Protein AF-A0A7C4PEZ4-F1 (afdb_monomer)

Secondary structure (DSSP, 8-state):
-TTTTTS-HHHHHHHHHHHHHHHS-TTHHHHHHHHHHHHHHTHHHHHHHHS---

InterPro domains:
  IPR006027 NusB/RsmB/TIM44 [PF01029] (6-40)
  IPR035926 NusB-like superfamily [G3DSA:1.10.940.10] (1-49)
  IPR035926 NusB-like superfamily [SSF48013] (7-41)

Foldseek 3Di:
DPCVPPDDLVNVLVVCLVVCVVPHPPCRSVVSNVVSVVCVVCVVVCCVVPVDDD

Organism: NCBI:txid229919

Sequence (54 aa):
FAIEKCTPVKVAINEAVELAKIFGSDSTPRFVNGVLGSLADHQAEIENEFGAQP

Structure (mmCIF, N/CA/C/O backbone):
data_AF-A0A7C4PEZ4-F1
#
_entry.id   AF-A0A7C4PEZ4-F1
#
loop_
_atom_site.group_PDB
_atom_site.id
_atom_site.type_symbol
_atom_site.label_atom_id
_atom_site.label_alt_id
_atom_site.label_comp_id
_atom_site.label_asym_id
_atom_site.label_entity_id
_ato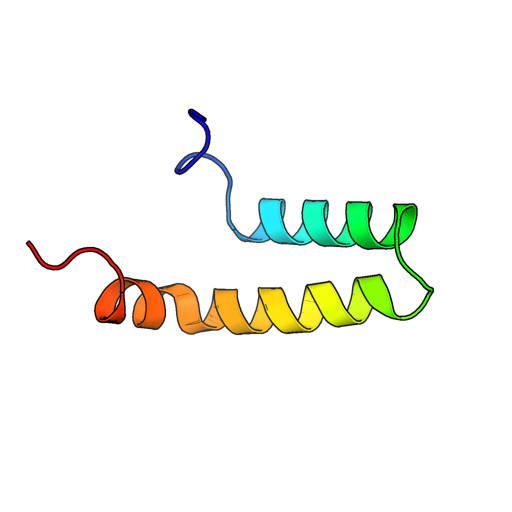m_site.label_seq_id
_atom_site.pdbx_PDB_ins_code
_atom_site.Cartn_x
_atom_site.Cartn_y
_atom_site.Cartn_z
_atom_site.occupancy
_atom_site.B_iso_or_equiv
_atom_site.auth_seq_id
_atom_site.auth_comp_id
_atom_site.auth_asym_id
_atom_site.auth_atom_id
_atom_site.pdbx_PDB_model_num
ATOM 1 N N . PHE A 1 1 ? 0.253 17.600 10.585 1.00 48.06 1 PHE A N 1
ATOM 2 C CA . PHE A 1 1 ? -0.379 16.970 9.410 1.00 48.06 1 PHE A CA 1
ATOM 3 C C . PHE A 1 1 ? -1.819 16.631 9.778 1.00 48.06 1 PHE A C 1
ATOM 5 O O . PHE A 1 1 ? -2.051 15.667 10.482 1.00 48.06 1 PHE A O 1
ATOM 12 N N . ALA A 1 2 ? -2.781 17.481 9.410 1.00 45.84 2 ALA A N 1
ATOM 13 C CA . ALA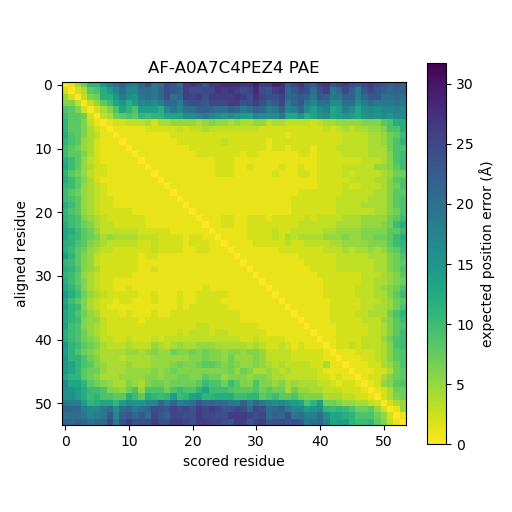 A 1 2 ? -4.153 17.464 9.941 1.00 45.84 2 ALA A CA 1
ATOM 14 C C . ALA A 1 2 ? -5.132 16.542 9.173 1.00 45.84 2 ALA A C 1
ATOM 16 O O . ALA A 1 2 ? -6.331 16.795 9.165 1.00 45.84 2 ALA A O 1
ATOM 17 N N . ILE A 1 3 ? -4.631 15.501 8.497 1.00 57.59 3 ILE A N 1
ATOM 18 C CA . ILE A 1 3 ? -5.439 14.631 7.613 1.00 57.59 3 ILE A CA 1
ATOM 19 C C . ILE A 1 3 ? -5.644 13.226 8.213 1.00 57.59 3 ILE A C 1
ATOM 21 O O . ILE A 1 3 ? -6.363 12.407 7.656 1.00 57.59 3 ILE A O 1
ATOM 25 N N . GLU A 1 4 ? -5.065 12.948 9.381 1.00 58.31 4 GLU A N 1
ATOM 26 C CA . GLU A 1 4 ? -4.900 11.593 9.931 1.00 58.31 4 GLU A CA 1
ATOM 27 C C . GLU A 1 4 ? -6.208 10.803 10.151 1.00 58.31 4 GLU A C 1
ATOM 29 O O . GLU A 1 4 ? -6.161 9.590 10.304 1.00 58.31 4 GLU A O 1
ATOM 34 N N . LYS A 1 5 ? -7.388 11.443 10.114 1.00 57.94 5 LYS A N 1
ATOM 35 C CA . LYS A 1 5 ? -8.685 10.759 10.295 1.00 57.94 5 LYS A CA 1
ATOM 36 C C . LYS A 1 5 ? -9.768 11.065 9.256 1.00 57.94 5 LYS A C 1
ATOM 38 O O . LYS A 1 5 ? -10.889 10.592 9.411 1.00 57.94 5 LYS A O 1
ATOM 43 N N . CYS A 1 6 ? -9.473 11.834 8.206 1.00 74.50 6 CYS A N 1
ATOM 44 C CA . CYS A 1 6 ? -10.498 12.217 7.219 1.00 74.50 6 CYS A CA 1
ATOM 45 C C . CYS A 1 6 ? -10.436 11.426 5.911 1.00 74.50 6 CYS A C 1
ATOM 47 O O . CYS A 1 6 ? -11.408 11.435 5.159 1.00 74.50 6 CYS A O 1
ATOM 49 N N . THR A 1 7 ? -9.321 10.758 5.620 1.00 86.00 7 THR A N 1
ATOM 50 C CA . THR A 1 7 ? -9.154 10.054 4.345 1.00 86.00 7 THR A CA 1
ATOM 51 C C . THR A 1 7 ? -9.571 8.594 4.490 1.00 86.00 7 THR A C 1
ATOM 53 O O . THR A 1 7 ? -8.948 7.869 5.266 1.00 86.00 7 THR A O 1
ATOM 56 N N . PRO A 1 8 ? -10.581 8.121 3.739 1.00 90.31 8 PRO A N 1
ATOM 57 C CA . PRO A 1 8 ? -10.929 6.708 3.728 1.00 90.31 8 PRO A CA 1
ATOM 58 C C . PRO A 1 8 ? -9.735 5.859 3.283 1.00 90.31 8 PRO A C 1
ATOM 60 O O . PRO A 1 8 ? -9.076 6.188 2.296 1.00 90.31 8 PRO A O 1
ATOM 63 N N . VAL A 1 9 ? -9.496 4.734 3.957 1.00 91.12 9 VAL A N 1
ATOM 64 C CA . VAL A 1 9 ? -8.343 3.847 3.700 1.00 91.12 9 VAL A CA 1
ATOM 65 C C . VAL A 1 9 ? -8.237 3.458 2.226 1.00 91.12 9 VAL A C 1
ATOM 67 O O . VAL A 1 9 ? -7.177 3.579 1.622 1.00 91.12 9 VAL A O 1
ATOM 70 N N . LYS A 1 10 ? -9.360 3.111 1.593 1.00 92.88 10 LYS A N 1
ATOM 71 C CA . LYS A 1 10 ? -9.402 2.779 0.163 1.00 92.88 10 LYS A CA 1
ATOM 72 C C . LYS A 1 10 ? -8.925 3.920 -0.746 1.00 92.88 10 LYS A C 1
ATOM 74 O O . LYS A 1 10 ? -8.289 3.659 -1.761 1.00 92.88 10 LYS A O 1
ATOM 79 N N . VAL A 1 11 ? -9.230 5.171 -0.392 1.00 95.12 11 VAL A N 1
ATOM 80 C CA . VAL A 1 11 ? -8.770 6.345 -1.150 1.00 95.12 11 VAL A CA 1
ATOM 81 C C . VAL A 1 11 ? -7.258 6.479 -1.008 1.00 95.12 11 VAL A C 1
ATOM 83 O O . VAL A 1 11 ? -6.570 6.587 -2.014 1.00 95.12 11 VAL A O 1
ATOM 86 N N . ALA A 1 12 ? -6.728 6.366 0.213 1.00 94.38 12 ALA A N 1
ATOM 87 C CA . ALA A 1 12 ? -5.286 6.418 0.447 1.00 94.38 12 ALA A CA 1
ATOM 88 C C . ALA A 1 12 ? -4.521 5.319 -0.318 1.00 94.38 12 ALA A C 1
ATOM 90 O O . ALA A 1 12 ? -3.463 5.590 -0.883 1.00 94.38 12 ALA A O 1
ATOM 91 N N . ILE A 1 13 ? -5.073 4.102 -0.391 1.00 96.25 13 ILE A N 1
ATOM 92 C CA . ILE A 1 13 ? -4.496 3.001 -1.178 1.00 96.25 13 ILE A CA 1
ATOM 93 C C . ILE A 1 13 ? -4.487 3.339 -2.669 1.00 96.25 13 ILE A C 1
ATOM 95 O O . ILE A 1 13 ? -3.455 3.179 -3.316 1.00 96.25 13 ILE A O 1
ATOM 99 N N . ASN A 1 14 ? -5.603 3.836 -3.212 1.00 97.62 14 ASN A N 1
ATOM 100 C CA . ASN A 1 14 ? -5.676 4.223 -4.620 1.00 97.62 14 ASN A CA 1
ATOM 101 C C . ASN A 1 14 ? -4.631 5.295 -4.966 1.00 97.62 14 ASN A C 1
ATOM 103 O O . ASN A 1 14 ? -3.906 5.129 -5.942 1.00 97.62 14 ASN A O 1
ATOM 107 N N . GLU A 1 15 ? -4.491 6.339 -4.144 1.00 97.50 15 GLU A N 1
ATOM 108 C CA . GLU A 1 15 ? -3.487 7.389 -4.371 1.00 97.50 15 GLU A CA 1
ATOM 109 C C . GLU A 1 15 ? -2.056 6.840 -4.290 1.00 97.50 15 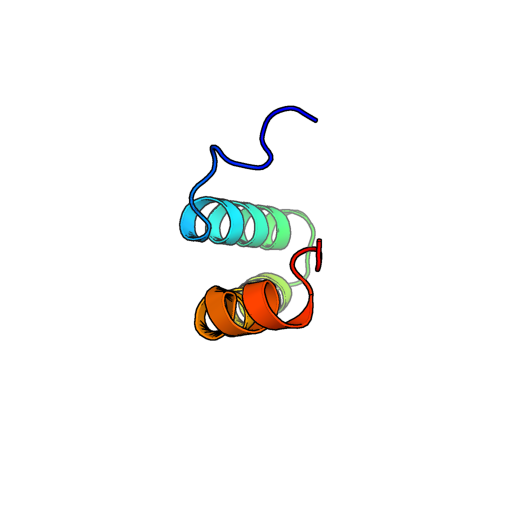GLU A C 1
ATOM 111 O O . GLU A 1 15 ? -1.213 7.164 -5.124 1.00 97.50 15 GLU A O 1
ATOM 116 N N . ALA A 1 16 ? -1.773 5.947 -3.336 1.00 97.75 16 ALA A N 1
ATOM 117 C CA . ALA A 1 16 ? -0.471 5.289 -3.248 1.00 97.75 16 ALA A CA 1
ATOM 118 C C . ALA A 1 16 ? -0.159 4.448 -4.502 1.00 97.75 16 ALA A C 1
ATOM 120 O O . ALA A 1 16 ? 0.981 4.431 -4.969 1.00 97.75 16 ALA A O 1
ATOM 121 N N . VAL A 1 17 ? -1.164 3.779 -5.077 1.00 98.31 17 VAL A N 1
ATOM 122 C CA . VAL A 1 17 ? -1.025 3.015 -6.326 1.00 98.31 17 VAL A CA 1
ATOM 123 C C . VAL A 1 17 ? -0.817 3.937 -7.532 1.00 98.31 17 VAL A C 1
ATOM 125 O O . VAL A 1 17 ? 0.007 3.619 -8.390 1.00 98.31 17 VAL A O 1
ATOM 128 N N . GLU A 1 18 ? -1.498 5.083 -7.608 1.00 98.31 18 GLU A N 1
ATOM 129 C CA . GLU A 1 18 ? -1.260 6.070 -8.671 1.00 98.31 18 GLU A CA 1
ATOM 130 C C . GLU A 1 18 ? 0.150 6.671 -8.584 1.00 98.31 18 GLU A C 1
ATOM 132 O O . GLU A 1 18 ? 0.856 6.741 -9.591 1.00 98.31 18 GLU A O 1
ATOM 137 N N . LEU A 1 19 ? 0.633 6.996 -7.381 1.00 98.31 19 LEU A N 1
ATOM 138 C CA . LEU A 1 19 ? 2.021 7.424 -7.179 1.00 98.31 19 LEU A CA 1
ATOM 139 C C . LEU A 1 19 ? 3.017 6.329 -7.589 1.00 98.31 19 LEU A C 1
ATOM 141 O O . LEU A 1 19 ? 4.017 6.612 -8.249 1.00 98.31 19 LEU A O 1
ATOM 145 N N . ALA A 1 20 ? 2.730 5.066 -7.267 1.00 98.38 20 ALA A N 1
ATOM 146 C CA . ALA A 1 20 ? 3.562 3.935 -7.667 1.00 98.38 20 ALA A CA 1
ATOM 147 C C . ALA A 1 20 ? 3.670 3.770 -9.191 1.00 98.38 20 ALA A C 1
ATOM 149 O O . ALA A 1 20 ? 4.704 3.310 -9.669 1.00 98.38 20 ALA A O 1
ATOM 150 N N . LYS A 1 21 ? 2.643 4.153 -9.962 1.00 97.94 21 LYS A N 1
ATOM 151 C CA . LYS A 1 21 ? 2.705 4.152 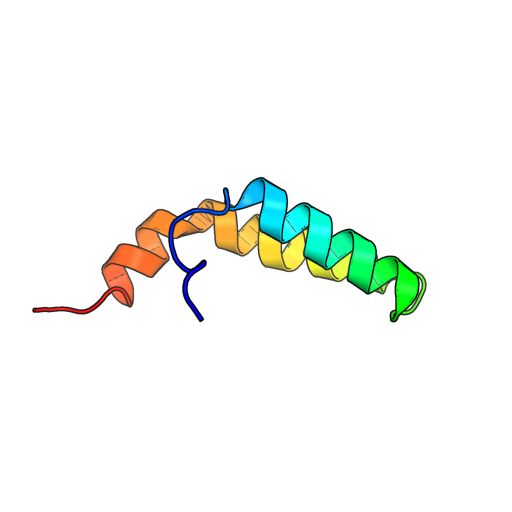-11.435 1.00 97.94 21 LYS A CA 1
ATOM 152 C C . LYS A 1 21 ? 3.599 5.264 -11.979 1.00 97.94 21 LYS A C 1
ATOM 154 O O . LYS A 1 21 ? 4.243 5.069 -13.001 1.00 97.94 21 LYS A O 1
ATOM 159 N N . ILE A 1 22 ? 3.616 6.422 -11.319 1.00 98.31 22 ILE A N 1
ATOM 160 C CA . ILE A 1 22 ? 4.391 7.592 -11.756 1.00 98.31 22 ILE A CA 1
ATOM 161 C C . ILE A 1 22 ? 5.877 7.421 -11.420 1.00 98.31 22 ILE A C 1
ATOM 163 O O . ILE A 1 22 ? 6.736 7.815 -12.206 1.00 98.31 22 ILE A O 1
ATOM 167 N N . PHE A 1 23 ? 6.182 6.850 -10.252 1.00 98.12 23 PHE A N 1
ATOM 168 C CA . PHE A 1 23 ? 7.538 6.843 -9.693 1.00 98.12 23 PHE A CA 1
ATOM 169 C C . PHE A 1 23 ? 8.186 5.454 -9.602 1.00 98.12 23 PHE A C 1
ATOM 171 O O . PHE A 1 23 ? 9.369 5.359 -9.277 1.00 98.12 23 PHE A O 1
ATOM 178 N N . GLY A 1 24 ? 7.433 4.378 -9.840 1.00 96.75 24 GLY A N 1
ATOM 179 C CA . GLY A 1 24 ? 7.904 2.998 -9.729 1.00 96.75 24 GLY A CA 1
ATOM 180 C C . GLY A 1 24 ? 8.236 2.337 -11.067 1.00 96.75 24 GLY A C 1
ATOM 181 O O . GLY A 1 24 ? 8.129 2.936 -12.133 1.00 96.75 24 GLY A O 1
ATOM 182 N N . SER A 1 25 ? 8.635 1.068 -10.998 1.00 97.88 25 SER A N 1
ATOM 183 C CA . SER A 1 25 ? 8.733 0.190 -12.166 1.00 97.88 25 SER A CA 1
ATOM 184 C C . SER A 1 25 ? 7.385 -0.478 -12.455 1.00 97.88 25 SER A C 1
ATOM 186 O O . SER A 1 25 ? 6.471 -0.435 -11.630 1.00 97.88 25 SER A O 1
ATOM 188 N N . ASP A 1 26 ? 7.267 -1.171 -13.590 1.00 97.88 26 ASP A N 1
ATOM 189 C CA . ASP A 1 26 ? 6.025 -1.829 -14.034 1.00 97.88 26 ASP A CA 1
ATOM 190 C C . ASP A 1 26 ? 5.383 -2.746 -12.973 1.00 97.88 26 ASP A C 1
ATOM 192 O O . ASP A 1 26 ? 4.162 -2.901 -12.915 1.00 97.88 26 ASP A O 1
ATOM 196 N N . SER A 1 27 ? 6.191 -3.348 -12.095 1.00 98.25 27 SER A N 1
ATOM 197 C CA . SER A 1 27 ? 5.716 -4.216 -11.011 1.00 98.25 27 SER A CA 1
ATOM 198 C C . SER A 1 27 ? 5.255 -3.472 -9.751 1.00 98.25 27 SER A C 1
ATOM 200 O O . SER A 1 27 ? 4.517 -4.039 -8.941 1.00 98.25 27 SER A O 1
ATOM 202 N N . THR A 1 28 ? 5.687 -2.223 -9.551 1.00 98.31 28 THR A N 1
ATOM 203 C CA . THR A 1 28 ? 5.478 -1.471 -8.304 1.00 98.31 28 THR A CA 1
ATOM 204 C C . THR A 1 28 ? 3.997 -1.231 -7.978 1.00 98.31 28 THR A C 1
ATOM 206 O O . THR A 1 28 ? 3.623 -1.482 -6.831 1.00 98.31 28 THR A O 1
ATOM 209 N N . PRO A 1 29 ? 3.110 -0.847 -8.922 1.00 98.56 29 PRO A N 1
ATOM 210 C CA . PRO A 1 29 ? 1.695 -0.614 -8.613 1.00 98.56 29 PRO A CA 1
ATOM 211 C C . PRO A 1 29 ? 0.991 -1.848 -8.039 1.00 98.56 29 PRO A C 1
ATOM 213 O O . PRO A 1 29 ? 0.250 -1.753 -7.062 1.00 98.56 29 PRO A O 1
ATOM 216 N N . ARG A 1 30 ? 1.264 -3.032 -8.607 1.00 98.31 30 ARG A N 1
ATOM 217 C CA . ARG A 1 30 ? 0.695 -4.298 -8.124 1.00 98.31 30 ARG A CA 1
ATOM 218 C C . ARG A 1 30 ? 1.230 -4.662 -6.743 1.00 98.31 30 ARG A C 1
ATOM 220 O O . ARG A 1 30 ? 0.461 -5.133 -5.908 1.00 98.31 30 ARG A O 1
ATOM 227 N N . PHE A 1 31 ? 2.526 -4.461 -6.515 1.00 98.38 31 PHE A N 1
ATOM 228 C CA . PHE A 1 31 ? 3.148 -4.714 -5.219 1.00 98.38 31 PHE A CA 1
ATOM 229 C C . PHE A 1 31 ? 2.535 -3.832 -4.123 1.00 98.38 31 PHE A C 1
ATOM 231 O O . PHE A 1 31 ? 2.069 -4.357 -3.115 1.00 98.38 31 PHE A O 1
ATOM 238 N N . VAL A 1 32 ? 2.447 -2.516 -4.354 1.00 98.25 32 VAL A N 1
ATOM 239 C CA . VAL A 1 32 ? 1.854 -1.559 -3.403 1.00 98.25 32 VAL A CA 1
ATOM 240 C C . VAL A 1 32 ? 0.395 -1.904 -3.112 1.00 98.25 32 VAL A C 1
ATOM 242 O O . VAL A 1 32 ? 0.011 -1.979 -1.948 1.00 98.25 32 VAL A O 1
ATOM 245 N N . ASN A 1 33 ? -0.399 -2.196 -4.147 1.00 98.00 33 ASN A N 1
ATOM 246 C CA . ASN A 1 33 ? -1.792 -2.604 -3.970 1.00 98.00 33 ASN A CA 1
ATOM 247 C C . ASN A 1 33 ? -1.923 -3.886 -3.129 1.00 98.00 33 ASN A C 1
ATOM 249 O O . ASN A 1 33 ? -2.805 -3.977 -2.283 1.00 98.00 33 ASN A O 1
ATOM 253 N N . GLY A 1 34 ? -1.044 -4.871 -3.344 1.00 97.81 34 GLY A N 1
ATOM 254 C CA . GLY A 1 34 ? -1.049 -6.122 -2.584 1.00 97.81 34 GLY A CA 1
ATOM 255 C C . GLY A 1 34 ? -0.701 -5.926 -1.107 1.00 97.81 34 GLY A C 1
ATOM 256 O O . GLY A 1 34 ? -1.419 -6.421 -0.243 1.00 97.81 34 GLY A O 1
ATOM 257 N N . VAL A 1 35 ? 0.365 -5.173 -0.814 1.00 98.00 35 VAL A N 1
ATOM 258 C CA . VAL A 1 35 ? 0.802 -4.906 0.568 1.00 98.00 35 VAL A CA 1
ATOM 259 C C . VAL A 1 35 ? -0.246 -4.098 1.327 1.00 98.00 35 VAL A C 1
ATOM 261 O O . VAL A 1 35 ? -0.670 -4.501 2.407 1.00 98.00 35 VAL A O 1
ATOM 264 N N . LEU A 1 36 ? -0.689 -2.970 0.764 1.00 96.81 36 LEU A N 1
ATOM 265 C CA . LEU A 1 36 ? -1.628 -2.090 1.457 1.00 96.81 36 LEU A CA 1
ATOM 266 C C . LEU A 1 36 ? -3.032 -2.696 1.556 1.00 96.81 36 LEU A C 1
ATOM 268 O O . LEU A 1 36 ? -3.707 -2.477 2.556 1.00 96.81 36 LEU A O 1
ATOM 272 N N . GLY A 1 37 ? -3.456 -3.479 0.558 1.00 96.44 37 GLY A N 1
ATOM 273 C CA . GLY A 1 37 ? -4.705 -4.239 0.619 1.00 96.44 37 GLY A CA 1
ATOM 274 C C . GLY A 1 37 ? -4.701 -5.244 1.768 1.00 96.44 37 GLY A C 1
ATOM 275 O O . GLY A 1 37 ? -5.622 -5.242 2.576 1.00 96.44 37 GLY A O 1
ATOM 276 N N . SER A 1 38 ? -3.619 -6.017 1.909 1.00 95.88 38 SER A N 1
ATOM 277 C CA . SER A 1 38 ? -3.483 -6.964 3.020 1.00 95.88 38 SER A CA 1
ATOM 278 C C . SER A 1 38 ? -3.499 -6.262 4.379 1.00 95.88 38 SER A C 1
ATOM 280 O O . SER A 1 38 ? -4.132 -6.753 5.303 1.00 95.88 38 SER A O 1
ATOM 282 N N . LEU A 1 39 ? -2.841 -5.107 4.519 1.00 93.94 39 LEU A N 1
ATOM 283 C CA . LEU A 1 39 ? -2.873 -4.352 5.776 1.00 93.94 39 LEU A CA 1
ATOM 284 C C . LEU A 1 39 ? -4.267 -3.793 6.088 1.00 93.94 39 LEU A C 1
ATOM 286 O O . LEU A 1 39 ? -4.669 -3.784 7.247 1.00 93.94 39 LEU A O 1
ATOM 290 N N . ALA A 1 40 ? -5.008 -3.345 5.072 1.00 93.25 40 ALA A N 1
ATOM 291 C CA . ALA A 1 40 ? -6.368 -2.847 5.251 1.00 93.25 40 ALA A CA 1
ATOM 292 C C . ALA A 1 40 ? -7.335 -3.938 5.733 1.00 93.25 40 ALA A C 1
ATOM 294 O O . ALA A 1 40 ? -8.196 -3.650 6.561 1.00 93.25 40 ALA A O 1
ATOM 295 N N . ASP A 1 41 ? -7.162 -5.184 5.281 1.00 94.44 41 ASP A N 1
ATOM 296 C CA . ASP A 1 41 ? -7.971 -6.321 5.742 1.00 94.44 41 ASP A CA 1
ATOM 297 C C . ASP A 1 41 ? -7.759 -6.614 7.241 1.00 94.44 41 ASP A C 1
ATOM 299 O O . ASP A 1 41 ? -8.694 -7.013 7.933 1.00 94.44 41 ASP A O 1
ATOM 303 N N . HIS A 1 42 ? -6.557 -6.343 7.760 1.00 92.69 42 HIS A N 1
ATOM 304 C CA . HIS A 1 42 ? -6.183 -6.536 9.167 1.00 92.69 42 HIS A CA 1
ATOM 305 C C . HIS A 1 42 ? -6.226 -5.243 9.998 1.00 92.69 42 HIS A C 1
ATOM 307 O O . HIS A 1 42 ? -5.703 -5.203 11.112 1.00 92.69 42 HIS A O 1
ATOM 313 N N . GLN A 1 43 ? -6.854 -4.173 9.496 1.00 87.44 43 GLN A N 1
ATOM 314 C CA . GLN A 1 43 ? -6.808 -2.857 10.141 1.00 87.44 43 GLN A CA 1
ATOM 315 C C . GLN A 1 43 ? -7.273 -2.891 11.608 1.00 87.44 43 GLN A C 1
ATOM 317 O O . GLN A 1 43 ? -6.612 -2.317 12.468 1.00 87.44 43 GLN A O 1
ATOM 322 N N . ALA A 1 44 ? -8.373 -3.588 11.907 1.00 84.06 44 ALA A N 1
ATOM 323 C CA . ALA A 1 44 ? -8.909 -3.676 13.266 1.00 84.06 44 ALA A CA 1
ATOM 324 C C . ALA A 1 44 ? -7.975 -4.434 14.229 1.00 84.06 44 ALA A C 1
ATOM 326 O O . ALA A 1 44 ? -7.866 -4.074 15.396 1.00 84.06 44 ALA A O 1
ATOM 327 N N . GLU A 1 45 ? -7.288 -5.475 13.753 1.00 89.56 45 GLU A N 1
ATOM 328 C CA . GLU A 1 45 ? -6.316 -6.239 14.547 1.00 89.56 45 GLU A CA 1
ATOM 329 C C . GLU A 1 45 ? -5.086 -5.380 14.856 1.00 89.56 45 GLU A C 1
ATOM 331 O O . GLU A 1 45 ? -4.673 -5.282 16.009 1.00 89.56 45 GLU A O 1
ATOM 336 N N . ILE A 1 46 ? -4.577 -4.662 13.851 1.00 85.75 46 ILE A N 1
ATOM 337 C CA . ILE A 1 46 ? -3.451 -3.731 13.996 1.00 85.75 46 ILE A CA 1
ATOM 338 C C . ILE A 1 46 ? -3.805 -2.592 14.963 1.00 85.75 46 ILE A C 1
ATOM 340 O O . ILE A 1 46 ? -2.995 -2.230 15.815 1.00 85.75 46 ILE A O 1
ATOM 344 N N . GLU A 1 47 ? -5.015 -2.037 14.872 1.00 84.44 47 GLU A N 1
ATOM 345 C CA . GLU A 1 47 ? -5.497 -1.014 15.805 1.00 84.44 47 GLU A CA 1
ATOM 346 C C . GLU A 1 47 ? -5.632 -1.550 17.238 1.00 84.44 47 GLU A C 1
ATOM 348 O O . GLU A 1 47 ? -5.348 -0.819 18.179 1.00 84.44 47 GLU A O 1
ATOM 353 N N . ASN A 1 48 ? -5.998 -2.817 17.433 1.00 84.56 48 ASN A N 1
ATOM 354 C CA . ASN A 1 48 ? -6.092 -3.409 18.770 1.00 84.56 48 ASN A CA 1
ATOM 355 C C . ASN A 1 48 ? -4.721 -3.760 19.375 1.00 84.56 48 ASN A C 1
ATOM 357 O O . ASN A 1 48 ? -4.547 -3.670 20.589 1.00 84.56 48 ASN A O 1
ATOM 361 N N . GLU A 1 49 ? -3.756 -4.179 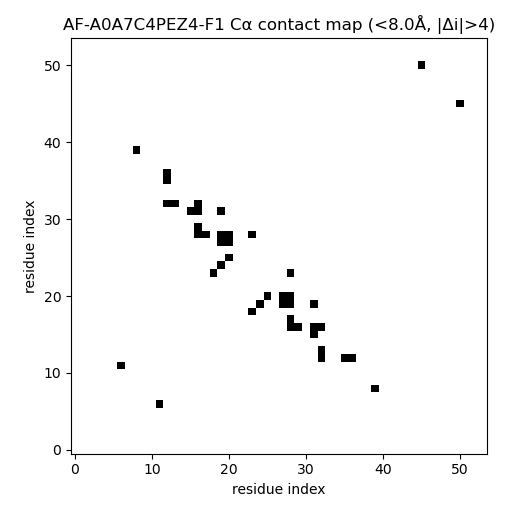18.553 1.00 82.94 49 GLU A N 1
ATOM 362 C CA . GLU A 1 49 ? -2.415 -4.574 19.010 1.00 82.94 49 GLU A CA 1
ATOM 363 C C . GLU A 1 49 ? -1.461 -3.383 19.178 1.00 82.94 49 GLU A C 1
ATOM 365 O O . GLU A 1 49 ? -0.628 -3.378 20.087 1.00 82.94 49 GLU A O 1
ATOM 370 N N . PHE A 1 50 ? -1.586 -2.366 18.320 1.00 80.06 50 PHE A N 1
ATOM 371 C CA . PHE A 1 50 ? -0.662 -1.228 18.243 1.00 80.06 50 PHE A CA 1
ATOM 372 C C . PHE A 1 50 ? -1.337 0.134 18.431 1.00 80.06 50 PHE A C 1
ATOM 374 O O . PHE A 1 50 ? -0.643 1.142 18.592 1.00 80.06 50 PHE A O 1
ATOM 381 N N . GLY A 1 51 ? -2.670 0.202 18.414 1.00 66.69 51 GLY A N 1
ATOM 382 C CA . GLY A 1 51 ? -3.388 1.414 18.789 1.00 66.69 51 GLY A CA 1
ATOM 383 C C . GLY A 1 51 ? -3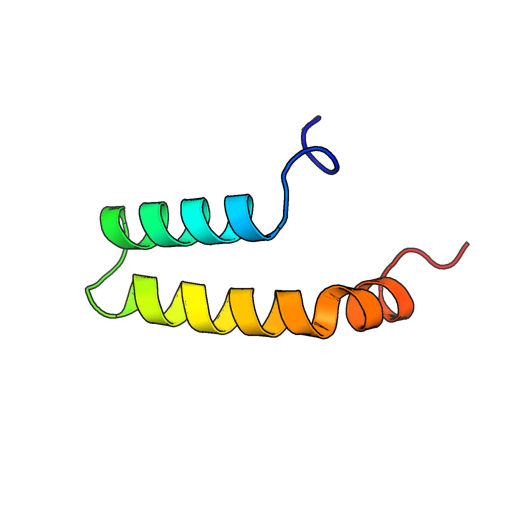.214 1.640 20.281 1.00 66.69 51 GLY A C 1
ATOM 384 O O . GLY A 1 51 ? -3.628 0.811 21.082 1.00 66.69 51 GLY A O 1
ATOM 385 N N . ALA A 1 52 ? -2.535 2.741 20.614 1.00 59.44 52 ALA A N 1
ATOM 386 C CA . ALA A 1 5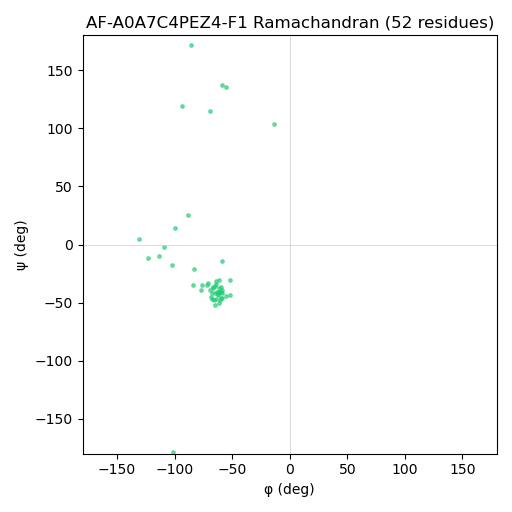2 ? -2.247 3.235 21.958 1.00 59.44 52 ALA A CA 1
ATOM 387 C C . ALA A 1 52 ? -3.076 2.556 23.065 1.00 59.44 52 ALA A C 1
ATOM 389 O O . ALA A 1 52 ? 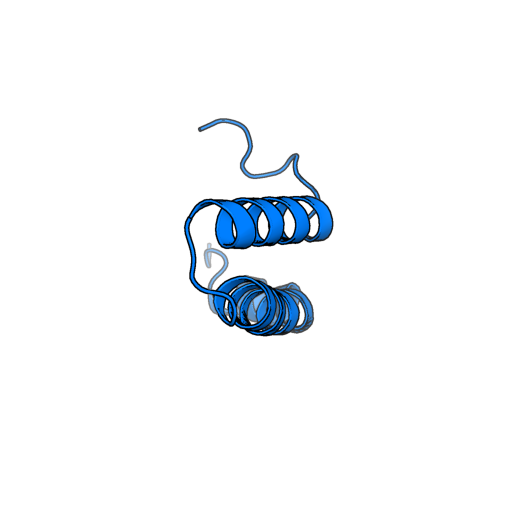-4.253 2.870 23.256 1.00 59.44 52 ALA A O 1
ATOM 390 N N . GLN A 1 53 ? -2.434 1.650 23.810 1.00 55.59 53 GLN A N 1
ATOM 391 C CA . GLN A 1 53 ? -2.910 1.312 25.147 1.00 55.59 53 GLN A CA 1
ATOM 392 C C . GLN A 1 53 ? -3.003 2.625 25.948 1.00 55.59 53 GLN A C 1
ATOM 394 O O . GLN A 1 53 ? -2.093 3.453 25.820 1.00 55.59 53 GLN A O 1
ATOM 399 N N . PRO A 1 54 ? -4.086 2.859 26.710 1.00 59.00 54 PRO A N 1
ATOM 400 C CA . PRO A 1 54 ? -4.122 3.973 27.651 1.00 59.00 54 PRO A CA 1
ATOM 401 C C . PRO A 1 54 ? -3.001 3.871 28.693 1.00 59.00 54 PRO A C 1
ATOM 403 O O . PRO A 1 54 ? -2.606 2.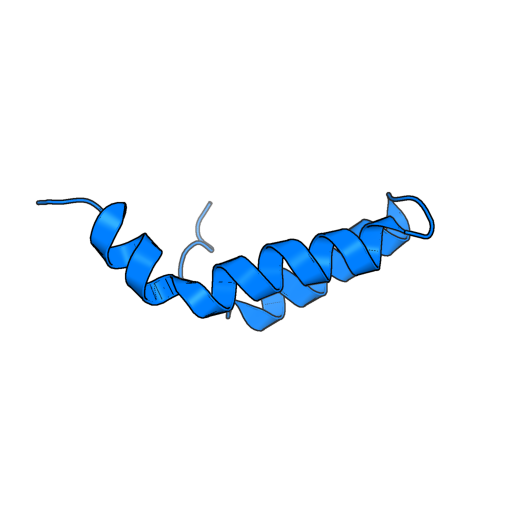732 29.040 1.00 59.00 54 PRO A O 1
#

pLDDT: mean 87.56, std 15.1, range [45.84, 98.56]

Solvent-accessible surface area (backbone atoms only — not comparable to full-atom values): 3302 Å² total; per-residue (Å²): 129,97,57,87,85,76,67,54,66,71,56,54,49,51,53,53,27,54,49,23,62,76,76,46,58,95,64,36,28,61,50,49,46,52,55,53,49,56,51,58,78,42,41,70,58,49,44,67,77,68,42,77,78,131

Radius of gyration: 13.2 Å; Cα contacts (8 Å, |Δi|>4): 22; chains: 1; bounding box: 20×24×42 Å

Nearest PDB structures (foldseek):
  8r2w-assembly1_B  TM=5.500E-01  e=2.855E+00  Trametes versicolor
  6rxu-assembly1_Ch  TM=4.357E-01  e=6.025E+00  Thermochaetoides thermophila

Mean predicted aligned error: 6.09 Å